Protein AF-M3HDN8-F1 (afdb_monomer_lite)

InterPro domains:
  IPR004276 Glycosyltransferase family 28, N-terminal domain [PF03033] (4-31)

Structure (mmCIF, N/CA/C/O backbone):
data_AF-M3HDN8-F1
#
_entry.id   AF-M3HDN8-F1
#
loop_
_atom_site.group_PDB
_atom_site.id
_atom_site.type_symbol
_atom_site.label_atom_id
_atom_site.label_alt_id
_atom_site.label_comp_id
_atom_site.label_asym_id
_atom_site.label_entity_id
_atom_site.label_seq_id
_atom_site.pdbx_PDB_ins_code
_atom_site.Cartn_x
_atom_site.Cartn_y
_atom_site.Cartn_z
_atom_site.occupancy
_atom_site.B_iso_or_equiv
_atom_site.auth_seq_id
_atom_site.auth_comp_id
_atom_site.auth_asym_id
_atom_site.auth_atom_id
_atom_site.pdbx_PDB_model_num
ATOM 1 N N . MET A 1 1 ? -19.044 -4.820 5.712 1.00 74.44 1 MET A N 1
ATOM 2 C CA . MET A 1 1 ? -17.872 -4.233 6.394 1.00 74.44 1 MET A CA 1
ATOM 3 C C . MET A 1 1 ? -17.137 -3.329 5.407 1.00 74.44 1 MET A C 1
ATOM 5 O O . MET A 1 1 ? -17.281 -3.550 4.210 1.00 74.44 1 MET A O 1
ATOM 9 N N . LYS A 1 2 ? -16.475 -2.254 5.861 1.00 92.00 2 LYS A N 1
ATOM 10 C CA . LYS A 1 2 ? -15.887 -1.231 4.969 1.00 92.00 2 LYS A CA 1
ATOM 11 C C . LYS A 1 2 ? -14.414 -1.541 4.708 1.00 92.00 2 LYS A C 1
ATOM 13 O O . LYS A 1 2 ? -13.676 -1.817 5.648 1.00 92.00 2 LYS A O 1
ATOM 18 N N . SER A 1 3 ? -13.983 -1.481 3.455 1.00 96.38 3 SER A N 1
ATOM 19 C CA . SER A 1 3 ? -12.583 -1.669 3.065 1.00 96.38 3 SER A CA 1
ATOM 20 C C . SER A 1 3 ? -12.119 -0.498 2.210 1.00 96.38 3 SER A C 1
ATOM 22 O O . SER A 1 3 ? -12.909 0.057 1.446 1.00 96.38 3 SER A O 1
ATOM 24 N N . ILE A 1 4 ? -10.850 -0.127 2.353 1.00 97.12 4 ILE A N 1
ATOM 25 C CA . ILE A 1 4 ? -10.217 0.959 1.605 1.00 97.12 4 ILE A CA 1
ATOM 26 C C . ILE A 1 4 ? -9.082 0.367 0.773 1.00 97.12 4 ILE A C 1
ATOM 28 O O . ILE A 1 4 ? -8.251 -0.383 1.284 1.00 97.12 4 ILE A O 1
ATOM 32 N N . VAL A 1 5 ? -9.042 0.723 -0.509 1.00 96.38 5 VAL A N 1
ATOM 33 C CA . VAL A 1 5 ? -7.930 0.402 -1.404 1.00 96.38 5 VAL A CA 1
ATOM 34 C C . VAL A 1 5 ? -7.351 1.709 -1.918 1.00 96.38 5 VAL A C 1
ATOM 36 O O . VAL A 1 5 ? -8.047 2.487 -2.570 1.00 96.38 5 VAL A O 1
ATOM 39 N N . ILE A 1 6 ? -6.077 1.947 -1.625 1.00 94.94 6 ILE A N 1
ATOM 40 C CA . ILE A 1 6 ? -5.325 3.086 -2.138 1.00 94.94 6 ILE A CA 1
ATOM 41 C C . ILE A 1 6 ? -4.603 2.635 -3.403 1.00 94.94 6 ILE A C 1
ATOM 43 O O . ILE A 1 6 ? -3.695 1.803 -3.361 1.00 94.94 6 ILE A O 1
ATOM 47 N N . VAL A 1 7 ? -4.997 3.201 -4.540 1.00 91.31 7 VAL A N 1
ATOM 48 C CA . VAL A 1 7 ? -4.329 2.959 -5.821 1.00 91.31 7 VAL A CA 1
ATOM 49 C C . VAL A 1 7 ? -3.152 3.919 -5.950 1.00 91.31 7 VAL A C 1
ATOM 51 O O . VAL A 1 7 ? -3.299 5.050 -6.406 1.00 91.31 7 VAL A O 1
ATOM 54 N N . ALA A 1 8 ? -1.977 3.445 -5.544 1.00 82.00 8 ALA A N 1
ATOM 55 C CA . ALA A 1 8 ? -0.705 4.153 -5.652 1.00 82.00 8 ALA A CA 1
ATOM 56 C C . ALA A 1 8 ? 0.091 3.584 -6.842 1.00 82.00 8 ALA A C 1
ATOM 58 O O . ALA A 1 8 ? 1.127 2.925 -6.701 1.00 82.00 8 ALA A O 1
ATOM 59 N N . GLY A 1 9 ? -0.478 3.757 -8.039 1.00 71.06 9 GLY A N 1
ATOM 60 C CA . GLY A 1 9 ? 0.102 3.295 -9.301 1.00 71.06 9 GLY A CA 1
ATOM 61 C C . GLY A 1 9 ? 1.131 4.278 -9.863 1.00 71.06 9 GLY A C 1
ATOM 62 O O . GLY A 1 9 ? 1.030 5.478 -9.646 1.00 71.06 9 GLY A O 1
ATOM 63 N N . GLY A 1 10 ? 2.114 3.780 -10.619 1.00 71.19 10 GLY A N 1
ATOM 64 C CA . GLY A 1 10 ? 3.147 4.602 -11.266 1.00 71.19 10 GLY A CA 1
ATOM 65 C C . GLY A 1 10 ? 4.570 4.194 -10.880 1.00 71.19 10 GLY A C 1
ATOM 66 O O . GLY A 1 10 ? 4.822 3.039 -10.527 1.00 71.19 10 GLY A O 1
ATOM 67 N N . THR A 1 11 ? 5.507 5.13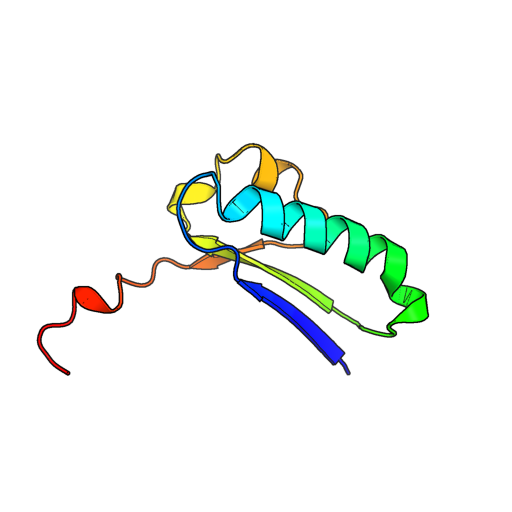5 -10.995 1.00 67.56 11 THR A N 1
ATOM 68 C CA . THR A 1 11 ? 6.905 5.018 -10.545 1.00 67.56 11 THR A CA 1
ATOM 69 C C . THR A 1 11 ? 7.200 6.116 -9.527 1.00 67.56 11 THR A C 1
ATOM 71 O O . THR A 1 11 ? 6.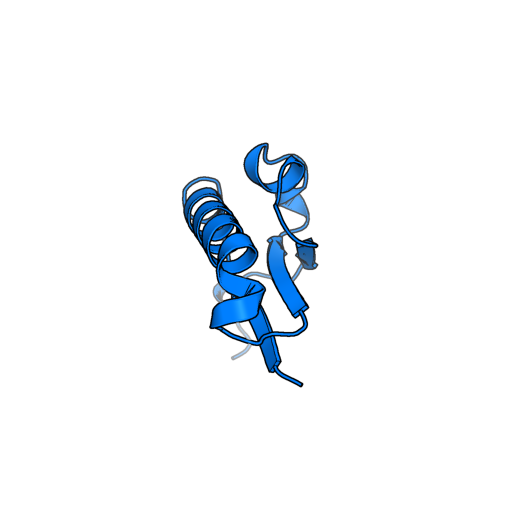817 7.262 -9.764 1.00 67.56 11 THR A O 1
ATOM 74 N N . GLY A 1 12 ? 7.897 5.788 -8.433 1.00 65.00 12 GLY A N 1
ATOM 75 C CA . GLY A 1 12 ? 8.419 6.759 -7.461 1.00 65.00 12 GLY A CA 1
ATOM 76 C C . GLY A 1 12 ? 7.349 7.689 -6.880 1.00 65.00 12 GLY A C 1
ATOM 77 O O . GLY A 1 12 ? 6.608 7.288 -5.993 1.00 65.00 12 GLY A O 1
ATOM 78 N N . GLY A 1 13 ? 7.236 8.910 -7.417 1.00 71.38 13 GLY A N 1
ATOM 79 C CA . GLY A 1 13 ? 6.449 10.019 -6.854 1.00 71.38 13 GLY A CA 1
ATOM 80 C C . GLY A 1 13 ? 4.935 9.815 -6.698 1.00 71.38 13 GLY A C 1
ATOM 81 O O . GLY A 1 13 ? 4.281 10.669 -6.114 1.00 71.38 13 GLY A O 1
ATOM 82 N N . HIS A 1 14 ? 4.372 8.705 -7.177 1.00 80.38 14 HIS A N 1
ATOM 83 C CA . HIS A 1 14 ? 2.970 8.333 -6.926 1.00 80.38 14 HIS A CA 1
ATOM 84 C C . HIS A 1 14 ? 2.816 7.293 -5.805 1.00 80.38 14 HIS A C 1
ATOM 86 O O . HIS A 1 14 ? 1.728 7.132 -5.259 1.00 80.38 14 HIS A O 1
ATOM 92 N N . ILE A 1 15 ? 3.900 6.590 -5.461 1.00 89.56 15 ILE A N 1
ATOM 93 C CA . ILE A 1 15 ? 3.928 5.554 -4.426 1.00 89.56 15 ILE A CA 1
ATOM 94 C C . ILE A 1 15 ? 3.978 6.217 -3.050 1.00 89.56 15 ILE A C 1
ATOM 96 O O . ILE A 1 15 ? 3.105 5.958 -2.225 1.00 89.56 15 ILE A O 1
ATOM 100 N N . SER A 1 16 ? 4.929 7.131 -2.837 1.00 91.56 16 SER A N 1
ATOM 101 C CA . SER A 1 16 ? 5.160 7.776 -1.538 1.00 91.56 16 SER A CA 1
ATOM 102 C C . SER A 1 16 ? 3.916 8.488 -0.979 1.00 91.56 16 SER A C 1
ATOM 104 O O . SER A 1 16 ? 3.595 8.272 0.187 1.00 91.56 16 SER A O 1
ATOM 106 N N . PRO A 1 17 ? 3.134 9.262 -1.768 1.00 92.81 17 PRO A N 1
ATOM 107 C CA . PRO A 1 17 ? 1.895 9.864 -1.265 1.00 92.81 17 PRO A CA 1
ATOM 108 C C . PRO A 1 17 ? 0.834 8.830 -0.867 1.00 92.81 17 PRO A C 1
ATOM 110 O O . PRO A 1 17 ? 0.084 9.043 0.084 1.00 92.81 17 PRO A O 1
ATOM 113 N N . GLY A 1 18 ? 0.767 7.705 -1.584 1.00 93.38 18 GLY A N 1
ATOM 114 C CA . GLY A 1 18 ? -0.140 6.611 -1.251 1.00 93.38 18 GLY A CA 1
ATOM 115 C C . GLY A 1 18 ? 0.236 5.927 0.061 1.00 93.38 18 GLY A C 1
ATOM 116 O O . GLY A 1 18 ? -0.647 5.637 0.866 1.00 93.38 18 GLY A O 1
ATOM 117 N N . VAL A 1 19 ? 1.535 5.725 0.296 1.00 94.19 19 VAL A N 1
ATOM 118 C CA . VAL A 1 19 ? 2.063 5.176 1.555 1.00 94.19 19 VAL A CA 1
ATOM 119 C C . VAL A 1 19 ? 1.789 6.133 2.715 1.00 94.19 19 VAL A C 1
ATOM 121 O O . VAL A 1 19 ? 1.182 5.712 3.694 1.00 94.19 19 VAL A O 1
ATOM 124 N N . ALA A 1 20 ? 2.085 7.426 2.563 1.00 94.56 20 ALA A N 1
ATOM 125 C CA . ALA A 1 20 ? 1.794 8.434 3.588 1.00 94.56 20 ALA A CA 1
ATOM 126 C C . ALA A 1 20 ? 0.292 8.510 3.934 1.00 94.56 20 ALA A C 1
ATOM 128 O O . ALA A 1 20 ? -0.095 8.625 5.096 1.00 94.56 20 ALA A O 1
ATOM 129 N N . LEU A 1 21 ? -0.593 8.394 2.935 1.00 95.69 21 LEU A N 1
ATOM 130 C CA . LEU A 1 21 ? -2.034 8.309 3.186 1.00 95.69 21 LEU A CA 1
ATOM 131 C C . LEU A 1 21 ? -2.402 7.035 3.960 1.00 95.69 21 LEU A C 1
ATOM 133 O O . LEU A 1 21 ? -3.264 7.075 4.840 1.00 95.69 21 LEU A O 1
ATOM 137 N N . ALA A 1 22 ? -1.771 5.906 3.638 1.00 96.12 22 ALA A N 1
ATOM 138 C CA . ALA A 1 22 ? -2.001 4.648 4.335 1.00 96.12 22 ALA A CA 1
ATOM 139 C C . ALA A 1 22 ? -1.567 4.721 5.810 1.00 96.12 22 ALA A C 1
ATOM 141 O O . ALA A 1 22 ? -2.255 4.158 6.662 1.00 96.12 22 ALA A O 1
ATOM 142 N N . GLU A 1 23 ? -0.487 5.443 6.123 1.00 96.56 23 GLU A N 1
ATOM 143 C CA . GLU A 1 23 ? -0.017 5.665 7.499 1.00 96.56 23 GLU A CA 1
ATOM 144 C C . GLU A 1 23 ? -1.082 6.408 8.309 1.00 96.56 23 GLU A C 1
ATOM 146 O O . GLU A 1 23 ? -1.588 5.891 9.306 1.00 96.56 23 GLU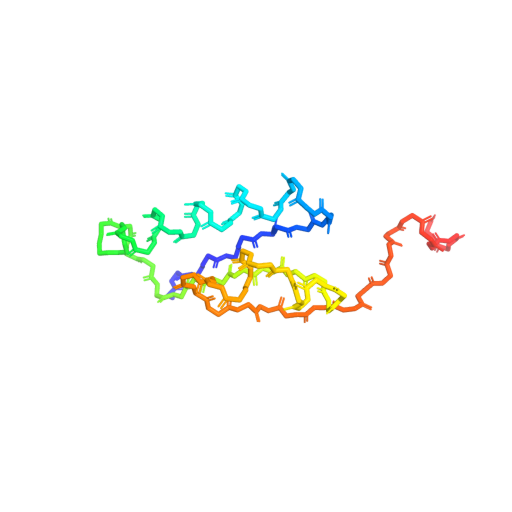 A O 1
ATOM 151 N N . VAL A 1 24 ? -1.538 7.556 7.798 1.00 97.44 24 VAL A N 1
ATOM 152 C CA . VAL A 1 24 ? -2.580 8.366 8.447 1.00 97.44 24 VAL A CA 1
ATOM 153 C C . VAL A 1 24 ? -3.888 7.586 8.604 1.00 97.44 24 VAL A C 1
ATOM 155 O O . VAL A 1 24 ? -4.541 7.649 9.646 1.00 97.44 24 VAL A O 1
ATOM 158 N N . LEU A 1 25 ? -4.303 6.818 7.592 1.00 96.94 25 LEU A N 1
ATOM 159 C CA . LEU A 1 25 ? -5.519 6.010 7.702 1.00 96.94 25 LEU A CA 1
ATOM 160 C C . LEU A 1 25 ? -5.378 4.890 8.729 1.00 96.94 25 LEU A C 1
ATOM 162 O O . LEU A 1 25 ? -6.369 4.564 9.385 1.00 96.94 25 LEU A O 1
ATOM 166 N N . THR A 1 26 ? -4.189 4.307 8.881 1.00 96.12 26 THR A N 1
ATOM 167 C CA . THR A 1 26 ? -3.912 3.280 9.897 1.00 96.12 26 THR A CA 1
ATOM 168 C C . THR A 1 26 ? -4.099 3.849 11.300 1.00 96.12 26 THR A C 1
ATOM 170 O O . THR A 1 26 ? -4.820 3.257 12.103 1.00 96.12 26 THR A O 1
ATOM 173 N N . GLU A 1 27 ? -3.566 5.044 11.560 1.00 96.62 27 GLU A N 1
ATOM 174 C CA . GLU A 1 27 ? -3.756 5.759 12.831 1.00 96.62 27 GLU A CA 1
ATOM 175 C C . GLU A 1 27 ? -5.227 6.118 13.091 1.00 96.62 27 GLU A C 1
ATOM 177 O O . GLU A 1 27 ? -5.711 6.069 14.221 1.00 96.62 27 GLU A O 1
ATOM 182 N N . LEU A 1 28 ? -5.978 6.444 12.036 1.00 96.62 28 LEU A N 1
ATOM 183 C CA . LEU A 1 28 ? -7.383 6.848 12.130 1.00 96.62 28 LEU A CA 1
ATOM 184 C C . LEU A 1 28 ? -8.380 5.681 12.041 1.00 96.62 28 LEU A C 1
ATOM 186 O O . LEU A 1 28 ? -9.588 5.928 11.933 1.00 96.62 28 LEU A O 1
ATOM 190 N N . LYS A 1 29 ? -7.922 4.421 12.093 1.00 95.56 29 LYS A N 1
ATOM 191 C CA . LYS A 1 29 ? -8.772 3.236 11.883 1.00 95.56 29 LYS A CA 1
ATOM 192 C C . LYS A 1 29 ? -10.011 3.220 12.775 1.00 95.56 29 LYS A C 1
ATOM 194 O O . LYS A 1 29 ? -11.118 3.056 12.263 1.00 95.56 29 LYS A O 1
ATOM 199 N N . GLU A 1 30 ? -9.847 3.433 14.080 1.00 94.88 30 GLU A N 1
ATOM 200 C CA . GLU A 1 30 ? -10.956 3.410 15.048 1.00 94.88 30 GLU A CA 1
ATOM 201 C C . GLU A 1 30 ? -11.957 4.546 14.812 1.00 94.88 30 GLU A C 1
ATOM 203 O O . GLU A 1 30 ? -13.167 4.350 14.908 1.00 94.88 30 GLU A O 1
ATOM 208 N N . LYS A 1 31 ? -11.458 5.726 14.431 1.00 96.44 31 LYS A N 1
ATOM 209 C CA . LYS A 1 31 ? -12.282 6.908 14.159 1.00 96.44 31 LYS A CA 1
ATOM 210 C C . LYS A 1 31 ? -13.099 6.764 12.873 1.00 96.44 31 LYS A C 1
ATOM 212 O O . LYS A 1 31 ? -14.233 7.230 12.809 1.00 96.44 31 LYS A O 1
ATOM 217 N N . ILE A 1 32 ? -12.516 6.158 11.837 1.00 95.06 32 ILE A N 1
ATOM 218 C CA . ILE A 1 32 ? -13.155 5.988 10.522 1.00 95.06 32 ILE A CA 1
ATOM 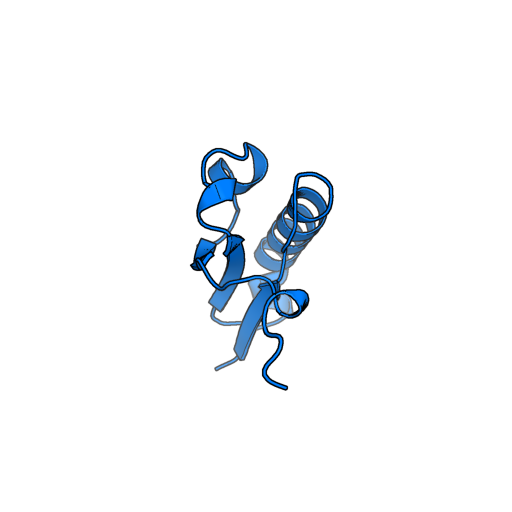219 C C . ILE A 1 32 ? -14.034 4.725 10.489 1.00 95.06 32 ILE A C 1
ATOM 221 O O . ILE A 1 32 ? -15.050 4.691 9.787 1.00 95.06 32 ILE A O 1
ATOM 225 N N . GLY A 1 33 ? -13.666 3.689 11.247 1.00 95.69 33 GLY A N 1
ATOM 226 C CA . GLY A 1 33 ? -14.417 2.440 11.359 1.00 95.69 33 GLY A CA 1
ATOM 227 C C . GLY A 1 33 ? -14.358 1.575 10.095 1.00 95.69 33 GLY A C 1
ATOM 228 O O . GLY A 1 33 ? -15.380 1.026 9.672 1.00 95.69 33 GLY A O 1
ATOM 229 N N . TYR A 1 34 ? -13.186 1.476 9.456 1.00 95.81 34 TYR A N 1
ATOM 230 C CA . TYR A 1 34 ? -12.943 0.508 8.379 1.00 95.81 34 TYR A CA 1
ATOM 231 C C . TYR A 1 34 ? -12.295 -0.774 8.922 1.00 95.81 34 TYR A C 1
ATOM 233 O O . TYR A 1 34 ? -11.594 -0.771 9.931 1.00 95.81 34 TYR A O 1
ATOM 241 N N . GLU A 1 35 ? -12.532 -1.887 8.235 1.00 95.88 35 GLU A N 1
ATOM 242 C CA . GLU A 1 35 ? -12.005 -3.201 8.608 1.00 95.88 35 GLU A CA 1
ATOM 243 C C . GLU A 1 35 ? -10.624 -3.432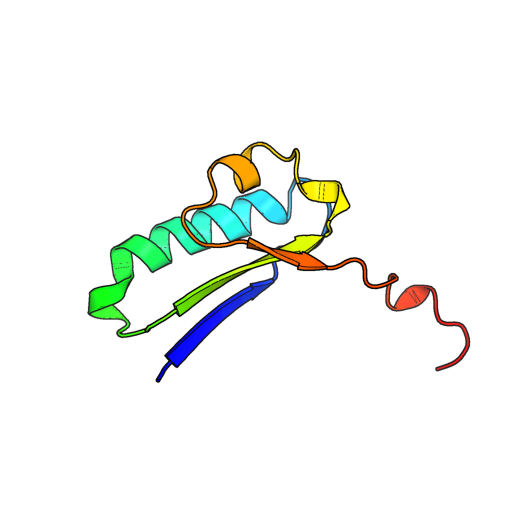 7.985 1.00 95.88 35 GLU A C 1
ATOM 245 O O . GLU A 1 35 ? -9.660 -3.726 8.698 1.00 95.88 35 GLU A O 1
ATOM 250 N N . ASN A 1 36 ? -10.530 -3.212 6.667 1.00 96.94 36 ASN A N 1
ATOM 251 C CA . ASN A 1 36 ? -9.350 -3.513 5.860 1.00 96.94 36 ASN A CA 1
ATOM 252 C C . ASN A 1 36 ? -8.826 -2.278 5.119 1.00 96.94 36 ASN A C 1
ATOM 254 O O . ASN A 1 36 ? -9.609 -1.465 4.619 1.00 96.94 36 ASN A O 1
ATOM 258 N N . LEU A 1 37 ? -7.503 -2.190 5.004 1.00 97.38 37 LEU A N 1
ATOM 259 C CA . LEU A 1 37 ? -6.776 -1.177 4.246 1.00 97.38 37 LEU A CA 1
ATOM 260 C C . LEU A 1 37 ? -5.727 -1.880 3.386 1.00 97.38 37 LEU A C 1
ATOM 262 O O . LEU A 1 37 ? -5.018 -2.754 3.883 1.00 97.38 37 LEU A O 1
ATOM 266 N N . TYR A 1 38 ? -5.636 -1.488 2.119 1.00 96.94 38 TYR A N 1
ATOM 267 C CA . TYR A 1 38 ? -4.686 -2.053 1.168 1.00 96.94 38 TYR A CA 1
ATOM 268 C C . TYR A 1 38 ? -4.038 -0.969 0.317 1.00 96.94 38 TYR A C 1
ATOM 270 O O . TYR A 1 38 ? -4.701 -0.012 -0.093 1.00 96.94 38 TYR A O 1
ATOM 278 N N . LEU A 1 39 ? -2.776 -1.186 -0.036 1.00 95.25 39 LEU A N 1
ATOM 279 C CA . LEU A 1 39 ? -2.123 -0.495 -1.144 1.00 95.25 39 LEU A CA 1
ATOM 280 C C . LEU A 1 39 ? -2.212 -1.355 -2.400 1.00 95.25 39 LEU A C 1
ATOM 282 O O . LEU A 1 39 ? -2.070 -2.568 -2.327 1.00 95.25 39 LEU A O 1
ATOM 286 N N . TYR A 1 40 ? -2.423 -0.745 -3.560 1.00 93.69 40 TYR A N 1
ATOM 287 C CA . TYR A 1 40 ? -2.418 -1.436 -4.849 1.00 93.69 40 TYR A CA 1
ATOM 288 C C . TYR A 1 40 ? -1.281 -0.904 -5.720 1.00 93.69 40 TYR A C 1
ATOM 290 O O . TYR A 1 40 ? -1.251 0.291 -6.030 1.00 93.69 40 TYR A O 1
ATOM 298 N N . SER A 1 41 ? -0.336 -1.775 -6.095 1.00 92.25 41 SER A N 1
ATOM 299 C CA . SER A 1 41 ? 0.843 -1.386 -6.882 1.00 92.25 41 SER A CA 1
ATOM 300 C C . SER A 1 41 ? 1.334 -2.473 -7.844 1.00 92.25 41 SER A C 1
ATOM 302 O O . SER A 1 41 ? 1.002 -3.657 -7.739 1.00 92.25 41 SER A O 1
ATOM 304 N N . LEU A 1 42 ? 2.156 -2.061 -8.807 1.00 91.06 42 LEU A N 1
ATOM 305 C CA . LEU A 1 42 ? 2.721 -2.937 -9.832 1.00 91.06 42 LEU A CA 1
ATOM 306 C C . LEU A 1 42 ? 3.766 -3.887 -9.232 1.00 91.06 42 LEU A C 1
ATOM 308 O O . LEU A 1 42 ? 4.593 -3.471 -8.425 1.00 91.06 42 LEU A O 1
ATOM 312 N N . VAL A 1 43 ? 3.822 -5.135 -9.710 1.00 91.25 43 VAL A N 1
ATOM 313 C CA . VAL A 1 43 ? 4.827 -6.137 -9.281 1.00 91.25 43 VAL A CA 1
ATOM 314 C C . VAL A 1 43 ? 6.267 -5.627 -9.440 1.00 91.25 43 VAL A C 1
ATOM 316 O O . VAL A 1 43 ? 7.124 -5.947 -8.621 1.00 91.25 43 VAL A O 1
ATOM 319 N N . ARG A 1 44 ? 6.540 -4.789 -10.450 1.00 89.69 44 ARG A N 1
ATOM 320 C CA . ARG A 1 44 ? 7.868 -4.185 -10.668 1.00 89.69 44 ARG A CA 1
ATOM 321 C C . ARG A 1 44 ? 8.318 -3.237 -9.548 1.00 89.69 44 ARG A C 1
ATOM 323 O O . ARG A 1 44 ? 9.499 -2.930 -9.466 1.00 89.69 44 ARG A O 1
ATOM 330 N N . ASN A 1 45 ? 7.391 -2.775 -8.707 1.00 90.94 45 ASN A N 1
ATOM 331 C CA . ASN A 1 45 ? 7.665 -1.848 -7.611 1.00 90.94 45 ASN A CA 1
ATOM 332 C C . ASN A 1 45 ? 7.962 -2.566 -6.283 1.00 90.94 45 ASN A C 1
ATOM 334 O O . ASN A 1 45 ? 8.116 -1.891 -5.276 1.00 90.94 45 ASN A O 1
ATOM 338 N N . LYS A 1 46 ? 8.053 -3.903 -6.244 1.00 90.81 46 LYS A N 1
ATOM 339 C CA . LYS A 1 46 ? 8.288 -4.659 -4.996 1.00 90.81 46 LYS A CA 1
ATOM 340 C C . LYS A 1 46 ? 9.527 -4.227 -4.206 1.00 90.81 46 LYS A C 1
ATOM 342 O O . LYS A 1 46 ? 9.502 -4.314 -2.991 1.00 90.81 46 LYS A O 1
ATOM 347 N N . ASN A 1 47 ? 10.558 -3.748 -4.899 1.00 90.69 47 ASN A N 1
ATOM 348 C CA . ASN A 1 47 ? 11.810 -3.282 -4.295 1.00 90.69 47 ASN A CA 1
ATOM 349 C C . ASN A 1 47 ? 11.810 -1.756 -4.072 1.00 90.69 47 ASN A C 1
ATOM 351 O O . ASN A 1 47 ? 12.868 -1.137 -3.981 1.00 90.69 47 ASN A O 1
ATOM 355 N N . ASN A 1 48 ? 10.642 -1.107 -4.124 1.00 90.69 48 ASN A N 1
ATOM 356 C CA . ASN A 1 48 ? 10.528 0.301 -3.781 1.00 90.69 48 ASN A CA 1
ATOM 357 C C . ASN A 1 48 ? 10.599 0.437 -2.247 1.00 90.69 48 ASN A C 1
ATOM 359 O O . ASN A 1 48 ? 9.778 -0.192 -1.577 1.00 90.69 48 ASN A O 1
ATOM 363 N N . PRO A 1 49 ? 11.507 1.268 -1.699 1.00 90.19 49 PRO A N 1
ATOM 364 C CA . PRO A 1 49 ? 11.691 1.394 -0.251 1.00 90.19 49 PRO A CA 1
ATOM 365 C C . PRO A 1 49 ? 10.410 1.735 0.521 1.00 90.19 49 PRO A C 1
ATOM 367 O O . PRO A 1 49 ? 10.197 1.215 1.614 1.00 90.19 49 PRO A O 1
ATOM 370 N N . ASP A 1 50 ? 9.522 2.545 -0.064 1.00 90.56 50 ASP A N 1
ATOM 371 C CA . ASP A 1 50 ? 8.275 2.957 0.589 1.00 90.56 50 ASP A CA 1
ATOM 372 C C . ASP A 1 50 ? 7.269 1.795 0.682 1.00 90.56 50 ASP A C 1
ATOM 374 O O . ASP A 1 50 ? 6.431 1.762 1.579 1.00 90.56 50 ASP A O 1
ATOM 378 N N . LEU A 1 51 ? 7.340 0.817 -0.231 1.00 91.25 51 LEU A N 1
ATOM 379 C CA . LEU A 1 51 ? 6.472 -0.368 -0.209 1.00 91.25 51 LEU A CA 1
ATOM 380 C C . LEU A 1 51 ? 7.022 -1.493 0.672 1.00 91.25 51 LEU A C 1
ATOM 382 O O . LEU A 1 51 ? 6.237 -2.310 1.151 1.00 91.25 51 LEU A O 1
ATOM 386 N N . GLU A 1 52 ? 8.334 -1.532 0.912 1.00 88.88 52 GLU A N 1
ATOM 387 C CA . GLU A 1 52 ? 8.938 -2.436 1.902 1.00 88.88 52 GLU A CA 1
ATOM 388 C C . GLU A 1 52 ? 8.493 -2.086 3.328 1.00 88.88 52 GLU A C 1
ATOM 390 O O . GLU A 1 52 ? 8.345 -2.974 4.167 1.00 88.88 52 GLU A O 1
ATOM 395 N N . GLN A 1 53 ? 8.234 -0.800 3.582 1.00 88.12 53 GLN A N 1
ATOM 396 C CA . GLN A 1 53 ? 7.792 -0.263 4.874 1.00 88.12 53 GLN A CA 1
ATOM 397 C C . GLN A 1 53 ? 6.299 0.097 4.892 1.00 88.12 53 GLN A C 1
ATOM 399 O O . GLN A 1 53 ? 5.849 0.851 5.751 1.00 88.12 53 GLN A O 1
ATOM 404 N N . ALA A 1 54 ? 5.513 -0.435 3.952 1.00 92.25 54 ALA A N 1
ATOM 405 C CA . ALA A 1 54 ? 4.094 -0.125 3.852 1.00 92.25 54 ALA A CA 1
ATOM 406 C C . ALA A 1 54 ? 3.337 -0.453 5.163 1.00 92.25 54 ALA A C 1
ATOM 408 O O . ALA A 1 54 ? 3.458 -1.566 5.682 1.00 92.25 54 ALA A O 1
ATOM 409 N N . PRO A 1 55 ? 2.476 0.453 5.668 1.00 94.69 55 PRO A N 1
ATOM 410 C CA . PRO A 1 55 ? 1.749 0.264 6.931 1.00 94.69 55 PRO A CA 1
ATOM 411 C C . PRO A 1 55 ? 0.581 -0.731 6.814 1.00 94.69 55 PRO A C 1
ATOM 413 O O . PRO A 1 55 ? -0.096 -1.036 7.794 1.00 94.69 55 PRO A O 1
ATOM 416 N N . CYS A 1 56 ? 0.306 -1.226 5.605 1.00 94.94 56 CYS A N 1
ATOM 417 C CA . CYS A 1 56 ? -0.769 -2.161 5.315 1.00 94.94 56 CYS A CA 1
ATOM 418 C C . CYS A 1 56 ? -0.376 -3.118 4.175 1.00 94.94 56 CYS A C 1
ATOM 420 O O . CYS A 1 56 ? 0.576 -2.850 3.435 1.00 94.94 56 CYS A O 1
ATOM 422 N N . PRO A 1 57 ? -1.096 -4.243 3.999 1.00 95.75 57 PRO A N 1
ATOM 423 C CA . PRO A 1 57 ? -0.787 -5.194 2.941 1.00 95.75 57 PRO A CA 1
ATOM 424 C C . PRO A 1 57 ? -0.842 -4.566 1.543 1.00 95.75 57 PRO A C 1
ATOM 426 O O . PRO A 1 57 ? -1.784 -3.847 1.194 1.00 95.75 57 PRO A O 1
ATOM 429 N N . VAL A 1 58 ? 0.148 -4.904 0.714 1.00 94.94 58 VAL A N 1
ATOM 430 C CA . VAL A 1 58 ? 0.215 -4.471 -0.685 1.00 94.94 58 VAL A CA 1
ATOM 431 C C . VAL A 1 58 ? -0.346 -5.559 -1.602 1.00 94.94 58 VAL A C 1
ATOM 433 O O . VAL A 1 58 ? 0.136 -6.691 -1.641 1.00 94.94 58 VAL A O 1
ATOM 436 N N . LEU A 1 59 ? -1.372 -5.198 -2.363 1.00 94.62 59 LEU A N 1
ATOM 437 C CA . LEU A 1 59 ? -1.955 -5.972 -3.445 1.00 94.62 59 LEU A CA 1
ATOM 438 C C . LEU A 1 59 ? -1.167 -5.709 -4.731 1.00 94.62 59 LEU A C 1
ATOM 440 O O . LEU A 1 59 ? -1.123 -4.591 -5.249 1.00 94.62 59 LEU A O 1
ATOM 444 N N . TRP A 1 60 ? -0.547 -6.763 -5.252 1.00 93.19 60 TRP A N 1
ATOM 445 C CA . TRP A 1 60 ? 0.315 -6.682 -6.424 1.00 93.19 60 TRP A CA 1
ATOM 446 C C . TRP A 1 60 ? -0.441 -7.008 -7.707 1.00 93.19 60 TRP A C 1
ATOM 448 O O . TRP A 1 60 ? -1.206 -7.972 -7.753 1.00 93.19 60 TRP A O 1
ATOM 458 N N . HIS A 1 61 ? -0.161 -6.271 -8.781 1.00 90.12 61 HIS A N 1
ATOM 459 C CA . HIS A 1 61 ? -0.689 -6.585 -10.107 1.00 90.12 61 HIS A CA 1
ATOM 460 C C . HIS A 1 61 ? 0.360 -6.458 -11.213 1.00 90.12 61 HIS A C 1
ATOM 462 O O . HIS A 1 61 ? 1.355 -5.743 -11.090 1.00 90.12 61 HIS A O 1
ATOM 468 N N . ASN A 1 62 ? 0.117 -7.158 -12.317 1.00 89.50 62 ASN A N 1
ATOM 469 C CA . ASN A 1 62 ? 0.926 -7.093 -13.533 1.00 89.50 62 ASN A CA 1
ATOM 470 C C . ASN A 1 62 ? 0.029 -6.851 -14.757 1.00 89.50 62 ASN A C 1
ATOM 472 O O . ASN A 1 62 ? 0.133 -7.532 -15.773 1.00 89.50 62 ASN A O 1
ATOM 476 N N . LEU A 1 63 ? -0.932 -5.935 -14.604 1.00 83.19 63 LEU A N 1
ATOM 477 C CA . LEU A 1 63 ? -1.839 -5.570 -15.689 1.00 83.19 63 LEU A CA 1
ATOM 478 C C . LEU A 1 63 ? -1.088 -4.719 -16.723 1.00 83.19 63 LEU A C 1
ATOM 480 O O . LEU A 1 63 ? -0.305 -3.850 -16.322 1.00 83.19 63 LEU A O 1
ATOM 484 N N . PRO A 1 64 ? -1.325 -4.932 -18.029 1.00 77.25 64 PRO A N 1
ATOM 485 C CA . PRO A 1 64 ? -0.755 -4.079 -19.060 1.00 77.25 64 PRO A CA 1
ATOM 486 C C . PRO A 1 64 ? -1.275 -2.636 -18.919 1.00 77.25 64 PRO A C 1
ATOM 488 O O . PRO A 1 64 ? -2.379 -2.426 -18.405 1.00 77.25 64 PRO A O 1
ATOM 491 N N . PRO A 1 65 ? -0.514 -1.624 -19.376 1.00 73.94 65 PRO A N 1
ATOM 492 C CA . PRO A 1 65 ? -1.006 -0.254 -19.430 1.00 73.94 65 PRO A CA 1
ATOM 493 C C . PRO A 1 65 ? -2.260 -0.193 -20.304 1.00 73.94 65 PRO A C 1
ATOM 495 O O . PRO A 1 65 ? -2.281 -0.752 -21.401 1.00 73.94 65 PRO A O 1
ATOM 498 N N . LEU A 1 66 ? -3.287 0.530 -19.850 1.00 70.50 66 LEU A N 1
ATOM 499 C CA . LEU A 1 66 ? -4.555 0.630 -20.579 1.00 70.50 66 LEU A C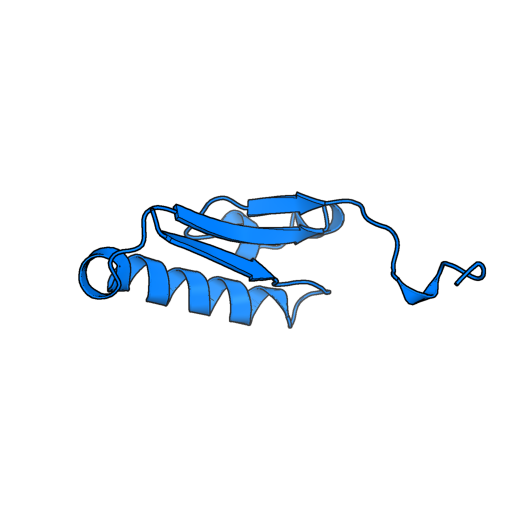A 1
ATOM 500 C C . LEU A 1 66 ? -4.371 1.195 -22.006 1.00 70.50 66 LEU A C 1
ATOM 502 O O . LEU A 1 66 ? -5.113 0.830 -22.908 1.00 70.50 66 LEU A O 1
ATOM 506 N N . SER A 1 67 ? -3.342 2.023 -22.229 1.00 65.00 67 SER A N 1
ATOM 507 C CA . SER A 1 67 ? -3.001 2.620 -23.530 1.00 65.00 67 SER A CA 1
ATOM 508 C C . SER A 1 67 ? -2.307 1.674 -24.517 1.00 65.00 67 SER A C 1
ATOM 510 O O . SER A 1 67 ? -2.029 2.069 -25.644 1.00 65.00 67 SER A O 1
ATOM 512 N N . SER A 1 68 ? -1.990 0.441 -24.112 1.00 55.00 68 SER A N 1
ATOM 513 C CA . SER A 1 68 ? -1.337 -0.554 -24.980 1.00 55.00 68 SER A CA 1
ATOM 514 C C . SER A 1 68 ? -2.333 -1.462 -25.711 1.00 55.00 68 SER A C 1
ATOM 516 O O . SER A 1 68 ? -1.924 -2.265 -26.546 1.00 55.00 68 SER A O 1
ATOM 518 N N . ASN A 1 69 ? -3.632 -1.346 -25.414 1.00 52.72 69 ASN A N 1
ATOM 519 C CA . ASN A 1 69 ? -4.681 -2.105 -26.087 1.00 52.72 69 ASN A CA 1
ATOM 520 C C . ASN A 1 69 ? -5.232 -1.305 -27.274 1.00 52.72 69 ASN A C 1
ATOM 522 O O . ASN A 1 69 ? -6.148 -0.510 -27.121 1.00 52.72 69 ASN A O 1
ATOM 526 N N . PHE A 1 70 ? -4.713 -1.579 -28.472 1.00 56.09 70 PHE A N 1
ATOM 527 C CA . PHE A 1 70 ? -5.238 -1.098 -29.763 1.00 56.09 70 PHE A CA 1
ATOM 528 C C . PHE A 1 70 ? -6.622 -1.679 -30.148 1.00 56.09 70 PHE A C 1
ATOM 530 O O . PHE A 1 70 ? -7.057 -1.519 -31.283 1.00 56.09 70 PHE A O 1
ATOM 537 N N . PHE A 1 71 ? -7.302 -2.384 -29.237 1.00 55.88 71 PHE A N 1
ATOM 538 C CA . PHE A 1 71 ? -8.547 -3.116 -29.508 1.00 55.88 71 PHE A CA 1
ATOM 539 C C . PHE A 1 71 ? -9.753 -2.637 -28.678 1.00 55.88 71 PHE A C 1
ATOM 541 O O . PHE A 1 71 ? -10.734 -3.371 -28.558 1.00 55.88 71 PHE A O 1
ATOM 548 N N . LEU A 1 72 ? -9.695 -1.421 -28.122 1.00 47.53 72 LEU A N 1
ATOM 549 C CA . LEU A 1 72 ? -10.873 -0.670 -27.669 1.00 47.53 72 LEU A CA 1
ATOM 550 C C . LEU A 1 72 ? -11.036 0.593 -28.512 1.00 47.53 72 LEU A C 1
ATOM 552 O O . LEU A 1 72 ? -10.006 1.266 -28.740 1.00 47.53 72 LEU A O 1
#

Secondary structure (DSSP, 8-state):
--EEEEE--SSSTTHHHHHHHHHHHHHTHHHHT-SEEEEEEEGGGTT-HHHHT-SSPEEEE-PPPGGG-TT-

Radius of gyration: 13.66 Å; chains: 1; bounding box: 30×17×45 Å

pLDDT: mean 87.25, std 12.57, range [47.53, 97.44]

Organism: NCBI:txid1001599

Foldseek 3Di:
DAEEEQEQEDPDPSNQVSQVVQVVCVVCCVVVVHDYYEYEYEPVCCPPPSNVVRPHHYDYDHDDDPVVDPPD

Sequence (72 aa):
MKSIVIVAGGTGGHISPGVALAEVLTELKEKIGYENLYLYSLVRNKNNPDLEQAPCPVLWHNLPPLSSNFFL